Protein AF-A0A4Q0GNF5-F1 (afdb_monomer)

Structure (mmCIF, N/CA/C/O backbone):
data_AF-A0A4Q0GNF5-F1
#
_entry.id   AF-A0A4Q0GNF5-F1
#
loop_
_atom_site.group_PDB
_atom_site.id
_atom_site.type_symbol
_atom_site.label_atom_id
_atom_site.label_alt_id
_atom_site.label_comp_id
_atom_site.label_asym_id
_atom_site.label_entity_id
_atom_site.label_seq_id
_atom_site.pdbx_PDB_ins_code
_atom_site.Cartn_x
_atom_site.Cartn_y
_atom_site.Cartn_z
_atom_site.occupancy
_atom_site.B_iso_or_equiv
_atom_site.auth_seq_id
_atom_site.auth_comp_id
_atom_site.auth_asym_id
_atom_site.auth_atom_id
_atom_site.pdbx_PDB_model_num
ATOM 1 N N . MET A 1 1 ? -13.062 8.912 23.525 1.00 71.19 1 MET A N 1
ATOM 2 C CA . MET A 1 1 ? -13.287 7.565 24.125 1.00 71.19 1 MET A CA 1
ATOM 3 C C . MET A 1 1 ? -13.137 6.534 23.005 1.00 71.19 1 MET A C 1
ATOM 5 O O . MET A 1 1 ? -12.887 6.979 21.900 1.00 71.19 1 MET A O 1
ATOM 9 N N . ILE A 1 2 ? -13.186 5.216 23.223 1.00 82.38 2 ILE A N 1
ATOM 10 C CA . ILE A 1 2 ? -13.257 4.243 22.108 1.00 82.38 2 ILE A CA 1
ATOM 11 C C . ILE A 1 2 ? -14.501 3.389 22.321 1.00 82.38 2 ILE A C 1
ATOM 13 O O . ILE A 1 2 ? -14.718 2.904 23.429 1.00 82.38 2 ILE A O 1
ATOM 17 N N . VAL A 1 3 ? -15.296 3.213 21.270 1.00 86.94 3 VAL A N 1
ATOM 18 C CA . VAL A 1 3 ? -16.500 2.385 21.259 1.00 86.94 3 VAL A CA 1
ATOM 19 C C . VAL A 1 3 ? -16.115 0.982 20.806 1.00 86.94 3 VAL A C 1
ATOM 21 O O . VAL A 1 3 ? -15.904 0.719 19.624 1.00 86.94 3 VAL A O 1
ATOM 24 N N . SER A 1 4 ? -15.997 0.063 21.762 1.00 87.56 4 SER A N 1
ATOM 25 C CA . SER A 1 4 ? -15.534 -1.305 21.508 1.00 87.56 4 SER A CA 1
ATOM 26 C C . SER A 1 4 ? -16.387 -2.083 20.502 1.00 87.56 4 SER A C 1
ATOM 28 O O . SER A 1 4 ? -15.878 -2.989 19.848 1.00 87.56 4 SER A O 1
ATOM 30 N N . GLU A 1 5 ? -17.680 -1.779 20.408 1.00 88.12 5 GLU A N 1
ATOM 31 C CA . GLU A 1 5 ? -18.618 -2.418 19.478 1.00 88.12 5 GLU A CA 1
ATOM 32 C C . GLU A 1 5 ? -18.287 -2.075 18.022 1.00 88.12 5 GLU A C 1
ATOM 34 O O . GLU A 1 5 ? -18.010 -2.979 17.238 1.00 88.12 5 GLU A O 1
ATOM 39 N N . ARG A 1 6 ? -18.109 -0.785 17.714 1.00 88.44 6 ARG A N 1
ATOM 40 C CA . ARG A 1 6 ? -17.700 -0.296 16.385 1.00 88.44 6 ARG A CA 1
ATOM 41 C C . ARG A 1 6 ? -16.369 -0.876 15.916 1.00 88.44 6 ARG A C 1
ATOM 43 O O . ARG A 1 6 ? -16.176 -1.155 14.736 1.00 88.44 6 ARG A O 1
ATOM 50 N N . VAL A 1 7 ? -15.436 -1.094 16.847 1.00 88.19 7 VAL A N 1
ATOM 51 C CA . VAL A 1 7 ? -14.163 -1.766 16.539 1.00 88.19 7 VAL A CA 1
ATOM 52 C C . VAL A 1 7 ? -14.411 -3.219 16.112 1.00 88.19 7 VAL A C 1
ATOM 54 O O . VAL A 1 7 ? -13.799 -3.668 15.147 1.00 88.19 7 VAL A O 1
ATOM 57 N N . ARG A 1 8 ? -15.304 -3.956 16.793 1.00 89.88 8 ARG A N 1
ATOM 58 C CA . ARG A 1 8 ? -15.639 -5.346 16.423 1.00 89.88 8 ARG A CA 1
ATOM 59 C C . ARG A 1 8 ? -16.335 -5.420 15.069 1.00 89.88 8 ARG A C 1
ATOM 61 O O . ARG A 1 8 ? -15.969 -6.276 14.271 1.00 89.88 8 ARG A O 1
ATOM 68 N N . GLU A 1 9 ? -17.282 -4.526 14.804 1.00 90.44 9 GLU A N 1
ATOM 69 C CA . GLU A 1 9 ? -17.991 -4.456 13.520 1.00 90.44 9 GLU A CA 1
ATOM 70 C C . GLU A 1 9 ? -17.011 -4.256 12.362 1.00 90.44 9 GLU A C 1
ATOM 72 O O . GLU A 1 9 ? -16.958 -5.071 11.443 1.00 90.44 9 GLU A O 1
ATOM 77 N N . ARG A 1 10 ? -16.122 -3.259 12.463 1.00 90.81 10 ARG A N 1
ATOM 78 C CA . ARG A 1 10 ? -15.108 -3.011 11.427 1.00 90.81 10 ARG A CA 1
ATOM 79 C C . ARG A 1 10 ? -14.115 -4.155 11.266 1.00 90.81 10 ARG A C 1
ATOM 81 O O . ARG A 1 10 ? -13.662 -4.425 10.158 1.00 90.81 10 ARG A O 1
ATOM 88 N N . MET A 1 11 ? -13.762 -4.842 12.350 1.00 89.25 11 MET A N 1
ATOM 89 C CA . MET A 1 11 ? -12.922 -6.038 12.263 1.00 89.25 11 MET A CA 1
ATOM 90 C C . MET A 1 11 ? -13.590 -7.150 11.449 1.00 89.25 11 MET A C 1
ATOM 92 O O . MET A 1 11 ? -12.907 -7.805 10.663 1.00 89.25 11 MET A O 1
ATOM 96 N N . VAL A 1 12 ? -14.902 -7.342 11.612 1.00 90.94 12 VAL A N 1
ATOM 97 C CA . VAL A 1 12 ? -15.678 -8.321 10.838 1.00 90.94 12 VAL A CA 1
ATOM 98 C C . VAL A 1 12 ? -15.742 -7.908 9.370 1.00 90.94 12 VAL A C 1
ATOM 100 O O . VAL A 1 12 ? -15.433 -8.721 8.503 1.00 90.94 12 VAL A O 1
ATOM 103 N N . GLU A 1 13 ? -16.054 -6.645 9.084 1.00 87.69 13 GLU A N 1
ATOM 104 C CA . GLU A 1 13 ? -16.176 -6.138 7.710 1.00 87.69 13 GLU A CA 1
ATOM 105 C C . GLU A 1 13 ? -14.861 -6.192 6.922 1.00 87.69 13 GLU A C 1
ATOM 107 O O . GLU A 1 13 ? -14.859 -6.496 5.731 1.00 87.69 13 GLU A O 1
ATOM 112 N N . VAL A 1 14 ? -13.724 -5.931 7.575 1.00 86.94 14 VAL A N 1
ATOM 113 C CA . VAL A 1 14 ? -12.394 -5.991 6.940 1.00 86.94 14 VAL A CA 1
ATOM 114 C C . VAL A 1 14 ? -11.791 -7.408 7.003 1.00 86.94 14 VAL A C 1
ATOM 116 O O . VAL A 1 14 ? -10.759 -7.670 6.386 1.00 86.94 14 VAL A O 1
ATOM 119 N N . GLY A 1 15 ? -12.426 -8.346 7.714 1.00 88.88 15 GLY A N 1
ATOM 120 C CA . GLY A 1 15 ? -11.967 -9.733 7.836 1.00 88.88 15 GLY A CA 1
ATOM 121 C C . GLY A 1 15 ? -10.697 -9.903 8.679 1.00 88.88 15 GLY A C 1
ATOM 122 O O . GLY A 1 15 ? -9.898 -10.804 8.425 1.00 88.88 15 GLY A O 1
ATOM 123 N N . LEU A 1 16 ? -10.474 -9.037 9.672 1.00 89.75 16 LEU A N 1
ATOM 124 C CA . LEU A 1 16 ? -9.286 -9.066 10.530 1.00 89.75 16 LEU A CA 1
ATOM 125 C C . LEU A 1 16 ? -9.584 -9.694 11.896 1.00 89.75 16 LEU A C 1
ATOM 127 O O . LEU A 1 16 ? -10.492 -9.283 12.614 1.00 89.75 16 LEU A O 1
ATOM 131 N N . SER A 1 17 ? -8.746 -10.649 12.312 1.00 92.31 17 SER A N 1
ATOM 132 C CA . SER A 1 17 ? -8.757 -11.167 13.687 1.00 92.31 1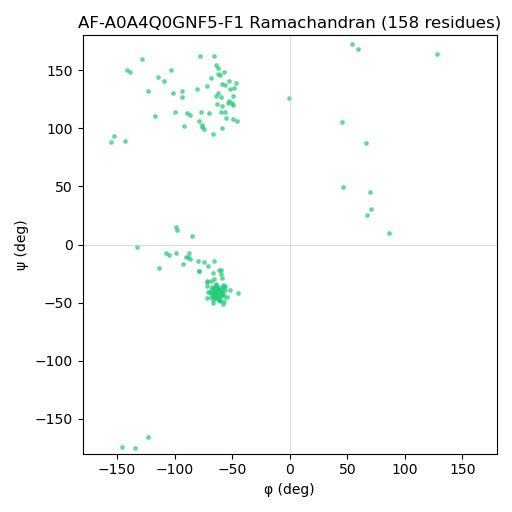7 SER A CA 1
ATOM 133 C C . SER A 1 17 ? -8.067 -10.200 14.662 1.00 92.31 17 SER A C 1
ATOM 135 O O . SER A 1 17 ? -7.277 -9.346 14.257 1.00 92.31 17 SER A O 1
ATOM 137 N N . GLN A 1 18 ? -8.306 -10.348 15.973 1.00 90.06 18 GLN A N 1
ATOM 138 C CA . GLN A 1 18 ? -7.646 -9.508 16.995 1.00 90.06 18 GLN A CA 1
ATOM 139 C C . GLN A 1 18 ? -6.119 -9.625 16.939 1.00 90.06 18 GLN A C 1
ATOM 141 O O . GLN A 1 18 ? -5.411 -8.632 17.100 1.00 90.06 18 GLN A O 1
ATOM 146 N N . SER A 1 19 ? -5.614 -10.836 16.702 1.00 90.25 19 SER A N 1
ATOM 147 C CA . SER A 1 19 ? -4.182 -11.120 16.596 1.00 90.25 19 SER A CA 1
ATOM 148 C C . SER A 1 19 ? -3.572 -10.492 15.346 1.00 90.25 19 SER A C 1
ATOM 150 O O . SER A 1 19 ? -2.468 -9.957 15.408 1.00 90.25 19 SER A O 1
ATOM 152 N N . GLU A 1 20 ? -4.301 -10.517 14.230 1.00 90.81 20 GLU A N 1
ATOM 153 C CA . GLU A 1 20 ? -3.869 -9.905 12.974 1.00 90.81 20 GLU A CA 1
ATOM 154 C C . GLU A 1 20 ? -3.849 -8.375 13.080 1.00 90.81 20 GLU A C 1
ATOM 156 O O . GLU A 1 20 ? -2.851 -7.742 12.740 1.00 90.81 20 GLU A O 1
ATOM 161 N N . LEU A 1 21 ? -4.896 -7.778 13.659 1.00 89.75 21 LEU A N 1
ATOM 162 C CA . LEU A 1 21 ? -4.938 -6.343 13.943 1.00 89.75 21 LEU A CA 1
ATOM 163 C C . LEU A 1 21 ? -3.780 -5.919 14.860 1.00 89.75 21 LEU A C 1
ATOM 165 O O . LEU A 1 21 ? -3.119 -4.915 14.603 1.00 89.75 21 LEU A O 1
ATOM 169 N N . ALA A 1 22 ? -3.494 -6.697 15.907 1.00 90.25 22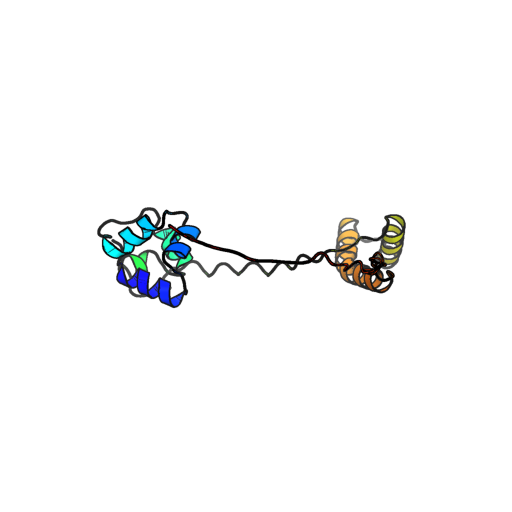 ALA A N 1
ATOM 170 C CA . ALA A 1 22 ? -2.396 -6.417 16.827 1.00 90.25 22 ALA A CA 1
ATOM 171 C C . ALA A 1 22 ? -1.033 -6.396 16.114 1.00 90.25 22 ALA A C 1
ATOM 173 O O . ALA A 1 22 ? -0.245 -5.469 16.316 1.00 90.25 22 ALA A O 1
ATOM 174 N N . ARG A 1 23 ? -0.786 -7.377 15.234 1.00 90.75 23 ARG A N 1
ATOM 175 C CA . ARG A 1 23 ? 0.434 -7.463 14.417 1.00 90.75 23 ARG A CA 1
ATOM 176 C C . ARG A 1 23 ? 0.582 -6.257 13.493 1.00 90.75 23 ARG A C 1
ATOM 178 O O . ARG A 1 23 ? 1.640 -5.636 13.493 1.00 90.75 23 ARG A O 1
ATOM 185 N N . ARG A 1 24 ? -0.479 -5.882 12.771 1.00 87.81 24 ARG A N 1
ATOM 186 C CA . ARG A 1 24 ? -0.461 -4.754 11.820 1.00 87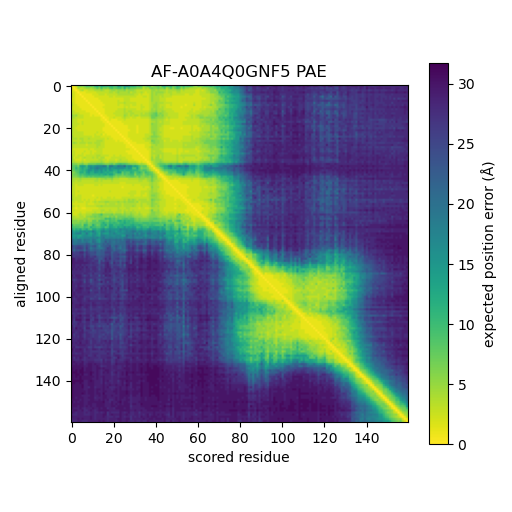.81 24 ARG A CA 1
ATOM 187 C C . ARG A 1 24 ? -0.277 -3.395 12.492 1.00 87.81 24 ARG A C 1
ATOM 189 O O . ARG A 1 24 ? 0.438 -2.540 11.984 1.00 87.81 24 ARG A O 1
ATOM 196 N N . VAL A 1 25 ? -0.875 -3.214 13.668 1.00 89.06 25 VAL A N 1
ATOM 197 C CA . VAL A 1 25 ? -0.756 -1.982 14.467 1.00 89.06 25 VAL A CA 1
ATOM 198 C C . VAL A 1 25 ? 0.565 -1.928 15.260 1.00 89.06 25 VAL A C 1
ATOM 200 O O . VAL A 1 25 ? 0.939 -0.873 15.778 1.00 89.06 25 VAL A O 1
ATOM 203 N N . GLY A 1 26 ? 1.290 -3.046 15.387 1.00 88.81 26 GLY A N 1
ATOM 204 C CA . GLY A 1 26 ? 2.521 -3.122 16.179 1.00 88.81 26 GLY A CA 1
ATOM 205 C C . GLY A 1 26 ? 2.255 -3.024 17.686 1.00 88.81 26 GLY A C 1
ATOM 206 O O . GLY A 1 26 ? 2.897 -2.252 18.408 1.00 88.81 26 GLY A O 1
ATOM 207 N N . VAL A 1 27 ? 1.247 -3.749 18.173 1.00 87.94 27 VAL A N 1
ATOM 208 C CA . VAL A 1 27 ? 0.922 -3.885 19.601 1.00 87.94 27 VAL A CA 1
ATOM 209 C C . VAL A 1 27 ? 0.806 -5.352 19.987 1.00 87.94 27 VAL A C 1
ATOM 211 O O . VAL A 1 27 ? 0.562 -6.218 19.153 1.00 87.94 27 VAL A O 1
ATOM 214 N N . ALA A 1 28 ? 0.941 -5.643 21.277 1.00 87.94 28 ALA A N 1
ATOM 215 C CA . ALA A 1 28 ? 0.656 -6.977 21.778 1.00 87.94 28 ALA A CA 1
ATOM 216 C C . ALA A 1 28 ? -0.856 -7.267 21.685 1.00 87.94 28 ALA A C 1
ATOM 218 O O . ALA A 1 28 ? -1.682 -6.393 21.956 1.00 87.94 28 ALA A O 1
ATOM 219 N N . GLN A 1 29 ? -1.236 -8.507 21.365 1.00 88.56 29 GLN A N 1
ATOM 220 C CA . GLN A 1 29 ? -2.644 -8.930 21.306 1.00 88.56 29 GLN A CA 1
ATOM 221 C C . GLN A 1 29 ? -3.449 -8.591 22.585 1.00 88.56 29 GLN A C 1
ATOM 223 O O . GLN A 1 29 ? -4.579 -8.114 22.450 1.00 88.56 29 GLN A O 1
ATOM 228 N N . PRO A 1 30 ? -2.903 -8.713 23.819 1.00 88.94 30 PRO A N 1
ATOM 229 C CA . PRO A 1 30 ? -3.617 -8.302 25.031 1.00 88.94 30 PRO A CA 1
ATOM 230 C C . PRO A 1 30 ? -4.003 -6.817 25.058 1.00 88.94 30 PRO A C 1
ATOM 232 O O . PRO A 1 30 ? -4.964 -6.446 25.728 1.00 88.94 30 PRO A O 1
ATOM 235 N N . THR A 1 31 ? -3.282 -5.952 24.337 1.00 86.75 31 THR A N 1
ATOM 236 C CA . THR A 1 31 ? -3.630 -4.532 24.194 1.00 86.75 31 THR A CA 1
ATOM 237 C C . THR A 1 31 ? -4.930 -4.366 23.411 1.00 86.75 31 THR A C 1
ATOM 239 O O . THR A 1 31 ? -5.796 -3.606 23.839 1.00 86.75 31 THR A O 1
ATOM 242 N N . ILE A 1 32 ? -5.098 -5.111 22.312 1.00 88.44 32 ILE A N 1
ATOM 243 C CA . ILE A 1 32 ? -6.343 -5.129 21.530 1.00 88.44 32 ILE A CA 1
ATOM 244 C C . ILE A 1 32 ? -7.479 -5.741 22.353 1.00 88.44 32 ILE A C 1
ATOM 246 O O . ILE A 1 32 ? -8.566 -5.174 22.414 1.00 88.44 32 ILE A O 1
ATOM 250 N N . TYR A 1 33 ? -7.215 -6.832 23.078 1.00 88.50 33 TYR A N 1
ATOM 251 C CA . TYR A 1 33 ? -8.208 -7.435 23.967 1.00 88.50 33 TYR A CA 1
ATOM 252 C C . TYR A 1 33 ? -8.716 -6.437 25.020 1.00 88.50 33 TYR A C 1
ATOM 254 O O . TYR A 1 33 ? -9.923 -6.257 25.174 1.00 88.50 33 TYR A O 1
ATOM 262 N N . LYS A 1 34 ? -7.813 -5.730 25.714 1.00 85.81 34 LYS A N 1
ATOM 263 C CA . LYS A 1 34 ? -8.185 -4.695 26.695 1.00 85.81 34 LYS A CA 1
ATOM 264 C C . LYS A 1 34 ? -8.948 -3.540 26.054 1.00 85.81 34 LYS A C 1
ATOM 266 O O . LYS A 1 34 ? -9.875 -3.016 26.664 1.00 85.81 34 LYS A O 1
ATOM 271 N N . LEU A 1 35 ? -8.595 -3.158 24.829 1.00 85.44 35 LEU A N 1
ATOM 272 C CA . LEU A 1 35 ? -9.310 -2.125 24.085 1.00 85.44 35 LEU A CA 1
ATOM 273 C C . LEU A 1 35 ? -10.764 -2.536 23.807 1.00 85.44 35 LEU A C 1
ATOM 275 O O . LEU A 1 35 ? -11.662 -1.722 23.958 1.00 85.44 35 LEU A O 1
ATOM 279 N N . LEU A 1 36 ? -11.022 -3.809 23.510 1.00 85.88 36 LEU A N 1
ATOM 280 C CA . LEU A 1 36 ? -12.372 -4.311 23.235 1.00 85.88 36 LEU A CA 1
ATOM 281 C C . LEU A 1 36 ? -13.234 -4.552 24.489 1.00 85.88 36 LEU A C 1
ATOM 283 O O . LEU A 1 36 ? -14.463 -4.574 24.391 1.00 85.88 36 LEU A O 1
ATOM 287 N N . HIS A 1 37 ? -12.625 -4.751 25.661 1.00 83.38 37 HIS A N 1
ATOM 288 C CA . HIS A 1 37 ? -13.351 -5.124 26.888 1.00 83.38 37 HIS A CA 1
ATOM 289 C C . HIS A 1 37 ? -13.330 -4.047 27.980 1.00 83.38 37 HIS A C 1
ATOM 291 O O . HIS A 1 37 ? -14.162 -4.071 28.880 1.00 83.38 37 HIS A O 1
ATOM 297 N N . THR A 1 38 ? -12.381 -3.110 27.937 1.00 72.81 38 THR A N 1
ATOM 298 C CA . THR A 1 38 ? -12.096 -2.195 29.057 1.00 72.81 38 THR A CA 1
ATOM 299 C C . THR A 1 38 ? -11.968 -0.731 28.624 1.00 72.81 38 THR A C 1
ATOM 301 O O . THR A 1 38 ? -11.759 0.136 29.474 1.00 72.81 38 THR A O 1
ATOM 304 N N . ALA A 1 39 ? -12.075 -0.401 27.331 1.00 62.59 39 ALA A N 1
ATOM 305 C CA . ALA A 1 39 ? -11.799 0.954 26.856 1.00 62.59 39 ALA A CA 1
ATOM 306 C C . ALA A 1 39 ? -12.807 1.999 27.371 1.00 62.59 39 ALA A C 1
ATOM 308 O O . ALA A 1 39 ? -13.840 2.265 26.773 1.00 62.59 39 ALA A O 1
ATOM 309 N N . LYS A 1 40 ? -12.441 2.665 28.471 1.00 59.41 40 LYS A N 1
ATOM 310 C CA . LYS A 1 40 ? -12.979 3.971 28.890 1.00 59.41 40 LYS A CA 1
ATOM 311 C C . LYS A 1 40 ? -11.969 5.112 28.693 1.00 59.41 40 LYS A C 1
ATOM 313 O O . LYS A 1 40 ? -12.320 6.277 28.841 1.00 59.41 40 LYS A O 1
ATOM 318 N N . LYS A 1 41 ? -10.719 4.792 28.333 1.00 61.41 41 LYS A N 1
ATOM 319 C CA . LYS A 1 41 ? -9.637 5.745 28.030 1.00 61.41 41 LYS A CA 1
ATOM 320 C C . LYS A 1 41 ? -9.231 5.641 26.559 1.00 61.41 41 LYS A C 1
ATOM 322 O O . LYS A 1 41 ? -9.258 4.555 25.987 1.00 61.41 41 LYS A O 1
ATOM 327 N N . GLY A 1 42 ? -8.878 6.777 25.955 1.00 62.12 42 GLY A N 1
ATOM 328 C CA . GLY A 1 42 ? -8.371 6.827 24.583 1.00 62.12 42 GLY A CA 1
ATOM 329 C C . GLY A 1 42 ? -7.060 6.049 24.433 1.00 62.12 42 GLY A C 1
ATOM 330 O O . GLY A 1 42 ? -6.257 5.988 25.363 1.00 62.12 42 GLY A O 1
ATOM 331 N N . SER A 1 43 ? -6.850 5.448 23.263 1.00 70.31 43 SER A N 1
ATOM 332 C CA . SER A 1 43 ? -5.575 4.830 22.892 1.00 70.31 43 SER A CA 1
ATOM 333 C C . SER A 1 43 ? -4.732 5.848 22.133 1.00 70.31 43 SER A C 1
ATOM 335 O O . SER A 1 43 ? -5.209 6.435 21.163 1.00 70.31 43 SER A 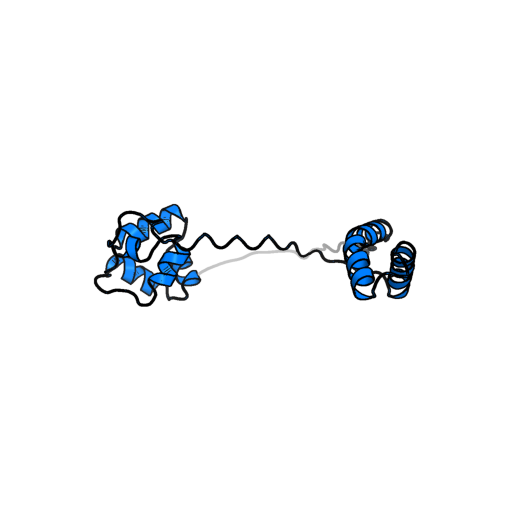O 1
ATOM 337 N N . THR A 1 44 ? -3.459 6.007 22.499 1.00 77.44 44 THR A N 1
ATOM 338 C CA . THR A 1 44 ? -2.503 6.810 21.712 1.00 77.44 44 THR A CA 1
ATOM 339 C C . THR A 1 44 ? -2.328 6.272 20.290 1.00 77.44 44 THR A C 1
ATOM 341 O O . THR A 1 44 ? -1.973 7.022 19.388 1.00 77.44 44 THR A O 1
ATOM 344 N N . LYS A 1 45 ? -2.638 4.989 20.065 1.00 82.94 45 LYS A N 1
ATOM 345 C CA . LYS A 1 45 ? -2.545 4.302 18.769 1.00 82.94 45 LYS A CA 1
ATOM 346 C C . LYS A 1 45 ? -3.884 4.201 18.025 1.00 82.94 45 LYS A C 1
ATOM 348 O O . LYS A 1 45 ? -3.994 3.417 17.087 1.00 82.94 45 LYS A O 1
ATOM 353 N N . LEU A 1 46 ? -4.903 4.972 18.420 1.00 85.69 46 LEU A N 1
ATOM 354 C CA . LEU A 1 46 ? -6.230 4.930 17.786 1.00 85.69 46 LEU A CA 1
ATOM 355 C C . LEU A 1 46 ? -6.173 5.202 16.273 1.00 85.69 46 LEU A C 1
ATOM 357 O O . LEU A 1 46 ? -6.846 4.524 15.507 1.00 85.69 46 LEU A O 1
ATOM 361 N N . HIS A 1 47 ? -5.320 6.131 15.843 1.00 86.12 47 HIS A N 1
ATOM 362 C CA . HIS A 1 47 ? -5.113 6.454 14.430 1.00 86.12 47 HIS A CA 1
ATOM 363 C C . HIS A 1 47 ? -4.573 5.269 13.610 1.00 86.12 47 HIS A C 1
ATOM 365 O O . HIS A 1 47 ? -5.027 5.041 12.492 1.00 86.12 47 HIS A O 1
ATOM 371 N N . LEU A 1 48 ? -3.659 4.471 14.174 1.00 87.50 48 LEU A N 1
ATOM 372 C CA . LEU A 1 48 ? -3.144 3.264 13.518 1.00 87.50 48 LEU A CA 1
ATOM 373 C C . LEU A 1 48 ? -4.220 2.183 13.419 1.00 87.50 48 LEU A C 1
ATOM 375 O O . LEU A 1 48 ? -4.365 1.556 12.378 1.00 87.50 48 LEU A O 1
ATOM 379 N N . ILE A 1 49 ? -5.001 1.997 14.486 1.00 88.31 49 ILE A N 1
ATOM 380 C CA . ILE A 1 49 ? -6.112 1.037 14.502 1.00 88.31 49 ILE A CA 1
ATOM 381 C C . ILE A 1 49 ? -7.150 1.413 13.441 1.00 88.31 49 ILE A C 1
ATOM 383 O O . ILE A 1 49 ? -7.552 0.559 12.659 1.00 88.31 49 ILE A O 1
ATOM 387 N N . ALA A 1 50 ? -7.538 2.689 13.376 1.00 89.06 50 ALA A N 1
ATOM 388 C CA . ALA A 1 50 ? -8.481 3.193 12.382 1.00 89.06 50 ALA A CA 1
ATOM 389 C C . ALA A 1 50 ? -7.996 2.937 10.946 1.00 89.06 50 ALA A C 1
ATOM 391 O O . ALA A 1 50 ? -8.767 2.462 10.115 1.00 89.06 50 ALA A O 1
ATOM 392 N N . ARG A 1 51 ? -6.699 3.148 10.678 1.00 87.06 51 ARG A N 1
ATOM 393 C CA . ARG A 1 51 ? -6.092 2.880 9.367 1.00 87.06 51 ARG A CA 1
ATOM 394 C C . ARG A 1 51 ? -6.211 1.412 8.958 1.00 87.06 51 ARG A C 1
ATOM 396 O O . ARG A 1 51 ? -6.634 1.125 7.843 1.00 87.06 51 ARG A O 1
ATOM 403 N N . GLU A 1 52 ? -5.856 0.490 9.849 1.00 89.50 52 GLU A N 1
ATOM 404 C CA . GLU A 1 52 ? -5.925 -0.948 9.553 1.00 89.50 52 GLU A CA 1
ATOM 405 C C . GLU A 1 52 ? -7.374 -1.441 9.414 1.00 89.50 52 GLU A C 1
ATOM 407 O O . GLU A 1 52 ? -7.656 -2.317 8.600 1.00 89.50 52 GLU A O 1
ATOM 412 N N . LEU A 1 53 ? -8.309 -0.830 10.149 1.00 88.06 53 LEU A N 1
ATOM 413 C CA . LEU A 1 53 ? -9.749 -1.095 10.064 1.00 88.06 53 LEU A CA 1
ATOM 414 C C . LEU A 1 53 ? -10.463 -0.306 8.954 1.00 88.06 53 LEU A C 1
ATOM 416 O O . LEU A 1 53 ? -11.695 -0.343 8.868 1.00 88.06 53 LEU A O 1
ATOM 420 N N . ARG A 1 54 ? -9.699 0.399 8.105 1.00 86.06 54 ARG A N 1
ATOM 421 C CA . ARG A 1 54 ? -10.198 1.220 6.991 1.00 86.06 54 ARG A CA 1
ATOM 422 C C . ARG A 1 54 ? -11.363 2.115 7.417 1.00 86.06 54 ARG A C 1
ATOM 424 O O . ARG A 1 54 ? -12.431 2.061 6.826 1.00 86.06 54 ARG A O 1
ATOM 431 N N . THR A 1 55 ? -11.193 2.837 8.514 1.00 88.81 55 THR A N 1
ATOM 432 C CA . THR A 1 55 ? -12.206 3.733 9.080 1.00 88.81 55 THR A CA 1
ATOM 433 C C . THR A 1 55 ? -11.518 4.939 9.713 1.00 88.81 55 THR A C 1
ATOM 435 O O . THR A 1 55 ? -10.297 5.100 9.614 1.00 88.81 55 THR A O 1
ATOM 438 N N . THR A 1 56 ? -12.279 5.795 10.386 1.00 88.06 56 THR A N 1
ATOM 439 C CA . THR A 1 56 ? -11.767 6.998 11.032 1.00 88.06 56 THR A CA 1
ATOM 440 C C . THR A 1 56 ? -11.648 6.830 12.548 1.00 88.06 56 THR A C 1
ATOM 442 O O . THR A 1 56 ? -12.429 6.111 13.180 1.00 88.06 56 THR A O 1
ATOM 445 N N . PRO A 1 57 ? -10.686 7.519 13.190 1.00 88.00 57 PRO A N 1
ATOM 446 C CA . PRO A 1 57 ? -10.635 7.606 14.646 1.00 88.00 57 PRO A CA 1
ATOM 447 C C . PRO A 1 57 ? -11.931 8.155 15.248 1.00 88.00 57 PRO A C 1
ATOM 449 O O . PRO A 1 57 ? -12.333 7.678 16.304 1.00 88.00 57 PRO A O 1
ATOM 452 N N . ALA A 1 58 ? -12.577 9.104 14.557 1.00 85.31 58 ALA A N 1
ATOM 453 C CA . ALA A 1 58 ? -13.831 9.733 14.966 1.00 85.31 58 ALA A CA 1
ATOM 454 C C . ALA A 1 58 ? -15.000 8.732 14.987 1.00 85.31 58 ALA A C 1
ATOM 456 O O . ALA A 1 58 ? -15.801 8.723 15.921 1.00 85.31 58 ALA A O 1
ATOM 457 N N . TYR A 1 59 ? -15.068 7.832 14.000 1.00 87.06 59 TYR A N 1
ATOM 458 C CA . TYR A 1 59 ? -16.054 6.753 13.997 1.00 87.06 59 TYR A CA 1
ATOM 459 C C . TYR A 1 59 ? -15.815 5.793 15.164 1.00 87.06 59 TYR A C 1
ATOM 461 O O . TYR A 1 59 ? -16.734 5.476 15.921 1.00 87.06 59 TYR A O 1
ATOM 469 N N . LEU A 1 60 ? -14.559 5.385 15.379 1.00 86.25 60 LEU A N 1
ATOM 470 C CA . LEU A 1 60 ? -14.196 4.493 16.483 1.00 86.25 60 LEU A CA 1
ATOM 471 C C . LEU A 1 60 ? -14.373 5.135 17.865 1.00 86.25 60 LEU A C 1
ATOM 473 O O . LEU A 1 60 ? -14.531 4.409 18.848 1.00 86.25 60 LEU A O 1
ATOM 477 N N . SER A 1 61 ? -14.327 6.464 17.973 1.00 85.81 61 SER A N 1
ATOM 478 C CA . SER A 1 61 ? -14.524 7.179 19.234 1.00 85.81 61 SER A CA 1
ATOM 479 C C . SER A 1 61 ? -15.978 7.522 19.544 1.00 85.81 61 SER A C 1
ATOM 481 O O . SER A 1 61 ? -16.257 7.880 20.692 1.00 85.81 61 SER A O 1
ATOM 483 N N . GLY A 1 62 ? -16.890 7.347 18.582 1.00 83.75 62 GLY A N 1
ATOM 484 C CA . GLY A 1 62 ? -18.300 7.715 18.721 1.00 83.75 62 GLY A CA 1
ATOM 485 C C . GLY A 1 62 ? -18.602 9.175 18.377 1.00 83.75 62 GLY A C 1
ATOM 486 O O . GLY A 1 62 ? -19.695 9.641 18.667 1.00 83.75 62 GLY A O 1
ATOM 487 N N . GLU A 1 63 ? -17.643 9.910 17.811 1.00 83.19 63 GLU A N 1
ATOM 488 C CA . GLU A 1 63 ? -17.794 11.332 17.462 1.00 83.19 63 GLU A CA 1
ATOM 489 C C . GLU A 1 63 ? -18.576 11.543 16.157 1.00 83.19 63 GLU A C 1
ATOM 491 O O . GLU A 1 63 ? -19.151 12.607 15.950 1.00 83.19 63 GLU A O 1
ATOM 496 N N . THR A 1 64 ? -18.610 10.533 15.286 1.00 82.50 64 THR A N 1
ATOM 497 C CA . THR A 1 64 ? -19.395 10.522 14.044 1.00 82.50 64 THR A CA 1
ATOM 498 C C . THR A 1 64 ? -19.985 9.139 13.806 1.00 82.50 64 THR A C 1
ATOM 500 O O . THR A 1 64 ? -19.384 8.139 14.198 1.00 82.50 64 THR A O 1
ATOM 503 N N . ASP A 1 65 ? -21.138 9.070 13.147 1.00 81.06 65 ASP A N 1
ATOM 504 C CA . ASP A 1 65 ? -21.741 7.815 12.677 1.00 81.06 65 ASP A CA 1
ATOM 505 C C . ASP A 1 65 ? -21.294 7.440 11.260 1.00 81.06 65 ASP A C 1
ATOM 507 O O . ASP A 1 65 ? -21.519 6.317 10.822 1.00 81.06 65 ASP A O 1
ATOM 511 N N . ASP A 1 66 ? -20.621 8.354 10.560 1.00 77.12 66 ASP A N 1
ATOM 512 C CA . ASP A 1 66 ? -20.081 8.110 9.227 1.00 77.12 66 ASP A CA 1
ATOM 513 C C . ASP A 1 66 ? -18.646 7.534 9.327 1.00 77.12 66 ASP A C 1
ATOM 515 O O . ASP A 1 66 ? -17.732 8.231 9.797 1.00 77.12 66 ASP A O 1
ATOM 519 N N . PRO A 1 67 ? -18.428 6.264 8.923 1.00 70.38 67 PRO A N 1
ATOM 520 C CA . PRO A 1 67 ? -17.132 5.591 9.003 1.00 70.38 67 PRO A CA 1
ATOM 521 C C . PRO A 1 67 ? -16.099 6.117 8.001 1.00 70.38 67 PRO A C 1
ATOM 523 O O . PRO A 1 67 ? -14.901 5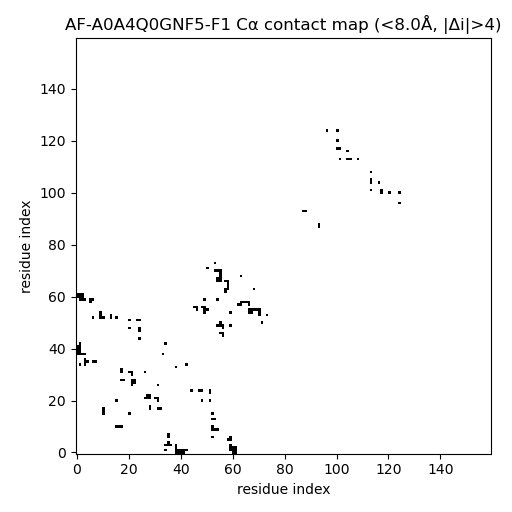.895 8.220 1.00 70.38 67 PRO A O 1
ATOM 526 N N . ASP A 1 68 ? -16.548 6.815 6.955 1.00 71.94 68 ASP A N 1
ATOM 527 C CA . ASP A 1 68 ? -15.739 7.317 5.844 1.00 71.94 68 ASP A CA 1
ATOM 528 C C . ASP A 1 68 ? -15.489 8.831 5.935 1.00 71.94 68 ASP A C 1
ATOM 530 O O . ASP A 1 68 ? -14.642 9.369 5.214 1.00 71.94 68 ASP A O 1
ATOM 534 N N . LEU A 1 69 ? -16.157 9.522 6.865 1.00 66.38 69 LEU A N 1
ATOM 535 C CA . LEU A 1 69 ? -15.993 10.953 7.111 1.00 66.38 69 LEU A CA 1
ATOM 536 C C . LEU A 1 69 ? -14.535 11.288 7.470 1.00 66.38 69 LEU A C 1
ATOM 538 O O . LEU A 1 69 ? -14.102 11.129 8.612 1.00 66.38 69 LEU A O 1
ATOM 542 N N . ASN A 1 70 ? -13.781 11.794 6.491 1.00 61.66 70 ASN A N 1
ATOM 543 C CA . ASN A 1 70 ? -12.336 12.052 6.562 1.00 61.66 70 ASN A CA 1
ATOM 544 C C . ASN A 1 70 ? -11.452 10.795 6.670 1.00 61.66 70 ASN A C 1
ATOM 546 O O . ASN A 1 70 ? -10.335 10.870 7.195 1.00 61.66 70 ASN A O 1
ATOM 550 N N . ALA A 1 71 ? -11.910 9.636 6.186 1.00 60.84 71 ALA A N 1
ATOM 551 C CA . ALA A 1 71 ? -11.027 8.486 6.038 1.00 60.84 71 ALA A CA 1
ATOM 552 C C . ALA A 1 71 ? -9.913 8.845 5.036 1.00 60.84 71 ALA A C 1
ATOM 554 O O . ALA A 1 71 ? -10.210 9.369 3.958 1.00 60.84 71 ALA A O 1
ATOM 555 N N . PRO A 1 72 ? -8.625 8.608 5.361 1.00 60.72 72 PRO A N 1
ATOM 556 C CA . PRO A 1 72 ? -7.570 8.784 4.375 1.00 60.72 72 PRO A CA 1
ATOM 557 C C . PRO A 1 72 ? -7.903 7.909 3.160 1.00 60.72 72 PRO A C 1
ATOM 559 O O . PRO A 1 72 ? -8.333 6.765 3.353 1.00 60.72 72 PRO A O 1
ATOM 562 N N . PRO A 1 73 ? -7.731 8.422 1.926 1.00 62.84 73 PRO A N 1
ATOM 563 C CA . PRO A 1 73 ? -8.048 7.658 0.731 1.00 62.84 73 PRO A CA 1
ATOM 564 C C . PRO A 1 73 ? -7.328 6.308 0.806 1.00 62.84 73 PRO A C 1
ATOM 566 O O . PRO A 1 73 ? -6.188 6.264 1.293 1.00 62.84 73 PRO A O 1
ATOM 569 N N . PRO A 1 74 ? -7.973 5.203 0.382 1.00 60.84 74 PRO A N 1
ATOM 570 C CA . PRO A 1 74 ? -7.329 3.900 0.381 1.00 60.84 74 PRO A CA 1
ATOM 571 C C . PRO A 1 74 ? -5.979 4.050 -0.316 1.00 60.84 74 PRO A C 1
ATOM 573 O O . PRO A 1 74 ? -5.920 4.519 -1.453 1.00 60.84 74 PRO A O 1
ATOM 576 N N . GLN A 1 75 ? -4.891 3.717 0.392 1.00 62.28 75 GLN A N 1
ATOM 577 C CA . GLN A 1 75 ? -3.573 3.678 -0.232 1.00 62.28 75 GLN A CA 1
ATOM 578 C C . GLN A 1 75 ? -3.715 2.789 -1.467 1.00 62.28 75 GLN A C 1
ATOM 580 O O . GLN A 1 75 ? -4.187 1.655 -1.309 1.00 62.28 75 GLN A O 1
ATOM 585 N N . PRO A 1 76 ? -3.388 3.282 -2.676 1.00 61.38 76 PRO A N 1
ATOM 586 C CA . PRO A 1 76 ? -3.438 2.440 -3.855 1.00 61.38 76 PRO A CA 1
ATOM 587 C C . PRO A 1 76 ? -2.588 1.215 -3.539 1.00 61.38 76 PRO A C 1
ATOM 589 O O . PRO A 1 76 ? -1.430 1.354 -3.137 1.00 61.38 76 PRO A O 1
ATOM 592 N N . ALA A 1 77 ? -3.198 0.028 -3.616 1.00 59.41 77 ALA A N 1
ATOM 593 C CA . ALA A 1 77 ? -2.468 -1.217 -3.461 1.00 59.41 77 ALA A CA 1
ATOM 594 C C . ALA A 1 77 ? -1.261 -1.116 -4.393 1.00 59.41 77 ALA A C 1
ATOM 596 O O . ALA A 1 77 ? -1.443 -0.872 -5.589 1.00 59.41 77 ALA A O 1
ATOM 597 N N . ALA A 1 78 ? -0.048 -1.192 -3.833 1.00 58.03 78 ALA A N 1
ATOM 598 C CA . ALA A 1 78 ? 1.156 -1.166 -4.645 1.00 58.03 78 ALA A CA 1
ATOM 599 C C . ALA A 1 78 ? 0.949 -2.188 -5.772 1.00 58.03 78 ALA A C 1
ATOM 601 O O . ALA A 1 78 ? 0.524 -3.312 -5.468 1.00 58.03 78 ALA A O 1
ATOM 602 N N . PRO A 1 79 ? 1.136 -1.804 -7.049 1.00 61.09 79 PRO A N 1
ATOM 603 C CA . PRO A 1 79 ? 0.922 -2.729 -8.148 1.00 61.09 79 PRO A CA 1
ATOM 604 C C . PRO A 1 79 ? 1.725 -3.997 -7.844 1.00 61.09 79 PRO A C 1
ATOM 606 O O . PRO A 1 79 ? 2.871 -3.872 -7.395 1.00 61.09 79 PRO A O 1
ATOM 609 N N . PRO A 1 80 ? 1.138 -5.199 -7.997 1.00 60.00 80 PRO A N 1
ATOM 610 C CA . PRO A 1 80 ? 1.848 -6.432 -7.708 1.00 60.00 80 PRO A CA 1
ATOM 611 C C . PRO A 1 80 ? 3.134 -6.441 -8.534 1.00 60.00 80 PRO A C 1
ATOM 613 O O . PRO A 1 80 ? 3.101 -6.543 -9.760 1.00 60.00 80 PRO A O 1
ATOM 616 N N . MET A 1 81 ? 4.275 -6.269 -7.865 1.00 52.16 81 MET A N 1
ATOM 617 C CA . MET A 1 81 ? 5.574 -6.360 -8.511 1.00 52.16 81 MET A CA 1
ATOM 618 C C . MET A 1 81 ? 5.844 -7.838 -8.762 1.00 52.16 81 MET A C 1
ATOM 620 O O . MET A 1 81 ? 6.224 -8.579 -7.857 1.00 52.16 81 MET A O 1
ATOM 624 N N . ILE A 1 82 ? 5.606 -8.278 -9.995 1.00 63.41 82 ILE A N 1
ATOM 625 C CA . ILE A 1 82 ? 5.993 -9.610 -10.449 1.00 63.41 82 ILE A CA 1
ATOM 626 C C . ILE A 1 82 ? 7.502 -9.572 -10.707 1.00 63.41 82 ILE A C 1
ATOM 628 O O . ILE A 1 82 ? 7.960 -9.049 -11.720 1.00 63.41 82 ILE A O 1
ATOM 632 N N . LEU A 1 83 ? 8.287 -10.094 -9.766 1.00 61.75 83 LEU A N 1
ATOM 633 C CA . LEU A 1 83 ? 9.726 -10.289 -9.936 1.00 61.75 83 LEU A CA 1
ATOM 634 C C . LEU A 1 83 ? 9.945 -11.520 -10.824 1.00 61.75 83 LEU A C 1
ATOM 636 O O . LEU A 1 83 ? 9.786 -12.653 -10.376 1.00 61.75 83 LEU A O 1
ATOM 640 N N . MET A 1 84 ? 10.270 -11.299 -12.097 1.00 59.53 84 MET A N 1
ATOM 641 C CA . MET A 1 84 ? 10.613 -12.361 -13.043 1.00 59.53 84 MET A CA 1
ATOM 642 C C . MET A 1 84 ? 12.136 -12.549 -13.060 1.00 59.53 84 MET A C 1
ATOM 644 O O . MET A 1 84 ? 12.872 -11.584 -13.265 1.00 59.53 84 MET A O 1
ATOM 648 N N . SER A 1 85 ? 12.628 -13.772 -12.857 1.00 53.22 85 SER A N 1
ATOM 649 C CA . SER A 1 85 ? 14.059 -14.074 -12.987 1.00 53.22 85 SER A CA 1
ATOM 650 C C . SER A 1 85 ? 14.477 -13.998 -14.458 1.00 53.22 85 SER A C 1
ATOM 652 O O . SER A 1 85 ? 14.041 -14.812 -15.270 1.00 53.22 85 SER A O 1
ATOM 654 N N . VAL A 1 86 ? 15.321 -13.024 -14.813 1.00 56.69 86 VAL A N 1
ATOM 655 C CA . VAL A 1 86 ? 15.904 -12.900 -16.159 1.00 56.69 86 VAL A CA 1
ATOM 656 C C . VAL A 1 86 ? 17.315 -13.472 -16.123 1.00 56.69 86 VAL A C 1
ATOM 658 O O . VAL A 1 86 ? 18.191 -12.913 -15.465 1.00 56.69 86 VAL A O 1
ATOM 661 N N . ASN A 1 87 ? 17.549 -14.572 -16.839 1.00 68.12 87 ASN A N 1
ATOM 662 C CA . ASN A 1 87 ? 18.907 -15.037 -17.087 1.00 68.12 87 ASN A CA 1
ATOM 663 C C . ASN A 1 87 ? 19.505 -14.177 -18.208 1.00 68.12 87 ASN A C 1
ATOM 665 O O . ASN A 1 87 ? 19.086 -14.283 -19.362 1.00 68.12 87 ASN A O 1
ATOM 669 N N . LEU A 1 88 ? 20.420 -13.269 -17.865 1.00 71.25 88 LEU A N 1
ATOM 670 C CA . LEU A 1 88 ? 21.041 -12.394 -18.857 1.00 71.25 88 LEU A CA 1
ATOM 671 C C . LEU A 1 88 ? 22.011 -13.202 -19.734 1.00 71.25 88 LEU A C 1
ATOM 673 O O . LEU A 1 88 ? 22.798 -13.994 -19.210 1.00 71.25 88 LEU A O 1
ATOM 677 N N . PRO A 1 89 ? 21.996 -12.999 -21.062 1.00 71.88 89 PRO A N 1
ATOM 678 C CA . PRO A 1 89 ? 22.978 -13.612 -21.944 1.00 71.88 89 PRO A CA 1
ATOM 679 C C . PRO A 1 89 ? 24.383 -13.052 -21.651 1.00 71.88 89 PRO A C 1
ATOM 681 O O . PRO A 1 89 ? 24.513 -11.976 -21.057 1.00 71.88 89 PRO A O 1
ATOM 684 N N . PRO A 1 90 ? 25.455 -13.735 -22.092 1.00 80.19 90 PRO A N 1
ATOM 685 C CA . PRO A 1 90 ? 26.816 -13.247 -21.898 1.00 80.19 90 PRO A CA 1
ATOM 686 C C . PRO A 1 90 ? 26.996 -11.849 -22.505 1.00 80.19 90 PRO A C 1
ATOM 688 O O . PRO A 1 90 ? 26.412 -11.532 -23.543 1.00 80.19 90 PRO A O 1
ATOM 691 N N . GLU A 1 91 ? 27.862 -11.038 -21.892 1.00 79.94 91 GLU A N 1
ATOM 692 C CA . GLU A 1 91 ? 28.071 -9.611 -22.198 1.00 79.94 91 GLU A CA 1
ATOM 693 C C . GLU A 1 91 ? 28.154 -9.304 -23.702 1.00 79.94 91 GLU A C 1
ATOM 695 O O . GLU A 1 91 ? 27.548 -8.356 -24.196 1.00 79.94 91 GLU A O 1
ATOM 700 N N . ARG A 1 92 ? 28.847 -10.153 -24.467 1.00 76.75 92 ARG A N 1
ATOM 701 C CA . ARG A 1 92 ? 29.021 -9.989 -25.918 1.00 76.75 92 ARG A CA 1
ATOM 702 C C . ARG A 1 92 ? 27.715 -10.095 -26.704 1.00 76.75 92 ARG A C 1
ATOM 704 O O . ARG A 1 92 ? 27.535 -9.377 -27.685 1.00 76.75 92 ARG A O 1
ATOM 711 N N . ALA A 1 93 ? 26.827 -11.002 -26.309 1.00 73.88 93 ALA A N 1
ATOM 712 C CA . ALA A 1 93 ? 25.525 -11.162 -26.949 1.00 73.88 93 ALA A CA 1
ATOM 713 C C . ALA A 1 93 ? 24.617 -9.971 -26.614 1.00 73.88 93 ALA A C 1
ATOM 715 O O . ALA A 1 93 ? 23.973 -9.419 -27.506 1.00 73.88 93 ALA A O 1
ATOM 716 N N . LEU A 1 94 ? 24.661 -9.512 -25.361 1.00 81.75 94 LEU A N 1
ATOM 717 C CA . LEU A 1 94 ? 23.939 -8.324 -24.916 1.00 81.75 94 LEU A CA 1
ATOM 718 C C . LEU A 1 94 ? 24.410 -7.059 -25.657 1.00 81.75 94 LEU A C 1
ATOM 720 O O . LEU A 1 94 ? 23.593 -6.297 -26.169 1.00 81.75 94 LEU A O 1
ATOM 724 N N . ALA A 1 95 ? 25.725 -6.875 -25.799 1.00 80.56 95 ALA A N 1
ATOM 725 C CA . ALA A 1 95 ? 26.309 -5.758 -26.538 1.00 80.56 95 ALA A CA 1
ATOM 726 C C . ALA A 1 95 ? 25.891 -5.756 -28.018 1.00 80.56 95 ALA A C 1
ATOM 728 O O . ALA A 1 95 ? 25.518 -4.714 -28.552 1.00 80.56 95 ALA A O 1
ATOM 729 N N . ARG A 1 96 ? 25.889 -6.921 -28.684 1.00 79.44 96 ARG A N 1
ATOM 730 C CA . ARG A 1 96 ? 25.430 -7.044 -30.081 1.00 79.44 96 ARG A CA 1
ATOM 731 C C . ARG A 1 96 ? 23.952 -6.690 -30.242 1.00 79.44 96 ARG A C 1
ATOM 733 O O . ARG A 1 96 ? 23.603 -6.007 -31.201 1.00 79.44 96 ARG A O 1
ATOM 740 N N . MET A 1 97 ? 23.103 -7.104 -29.301 1.00 80.38 97 MET A N 1
ATOM 741 C CA . MET A 1 97 ? 21.691 -6.710 -29.287 1.00 80.38 97 MET A CA 1
ATOM 742 C C . MET A 1 97 ? 21.550 -5.190 -29.145 1.00 80.38 97 MET A C 1
ATOM 744 O O . MET A 1 97 ? 20.821 -4.568 -29.915 1.00 80.38 97 MET A O 1
ATOM 748 N N . PHE A 1 98 ? 22.273 -4.577 -28.204 1.00 82.00 98 PHE A N 1
ATOM 749 C CA . PHE A 1 98 ? 22.234 -3.128 -28.009 1.00 82.00 98 PHE A CA 1
ATOM 750 C C . PHE A 1 98 ?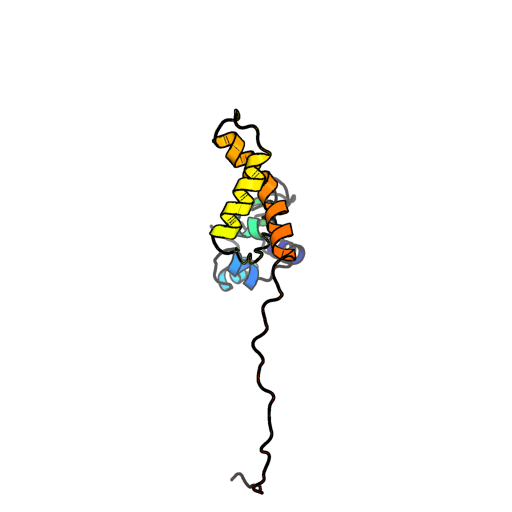 22.691 -2.350 -29.239 1.00 82.00 98 PHE A C 1
ATOM 752 O O . PHE A 1 98 ? 22.053 -1.361 -29.586 1.00 82.00 98 PHE A O 1
ATOM 759 N N . ILE A 1 99 ? 23.729 -2.818 -29.937 1.00 82.75 99 ILE A N 1
ATOM 760 C CA . ILE A 1 99 ? 24.162 -2.232 -31.212 1.00 82.75 99 ILE A CA 1
ATOM 761 C C . ILE A 1 99 ? 23.014 -2.247 -32.233 1.00 82.75 99 ILE A C 1
ATOM 763 O O . ILE A 1 99 ? 22.761 -1.232 -32.876 1.00 82.75 99 ILE A O 1
ATOM 767 N N . GLY A 1 100 ? 22.281 -3.359 -32.345 1.00 80.75 100 GLY A N 1
ATOM 768 C CA . GLY A 1 100 ? 21.118 -3.460 -33.233 1.00 80.75 100 GLY A CA 1
ATOM 769 C C . GLY A 1 100 ? 19.975 -2.513 -32.850 1.00 80.75 100 GLY A C 1
ATOM 770 O O . GLY A 1 100 ? 19.405 -1.854 -33.715 1.00 80.75 100 GLY A O 1
ATOM 771 N N . LEU A 1 101 ? 19.669 -2.391 -31.555 1.00 82.31 101 LEU A N 1
ATOM 772 C CA . LEU A 1 101 ? 18.623 -1.483 -31.067 1.00 82.31 101 LEU A CA 1
ATOM 773 C C . LEU A 1 101 ? 18.994 -0.003 -31.256 1.00 82.31 101 LEU A C 1
ATOM 775 O O . LEU A 1 101 ? 18.123 0.805 -31.580 1.00 82.31 101 LEU A O 1
ATOM 779 N N . LEU A 1 102 ? 20.275 0.339 -31.087 1.00 82.56 102 LEU A N 1
ATOM 780 C CA . LEU A 1 102 ? 20.810 1.686 -31.305 1.00 82.56 102 LEU A CA 1
ATOM 781 C C . LEU A 1 102 ? 20.884 2.054 -32.791 1.00 82.56 102 LEU A C 1
ATOM 783 O O . LEU A 1 102 ? 20.672 3.213 -33.127 1.00 82.56 102 LEU A O 1
ATOM 787 N N . ALA A 1 103 ? 21.107 1.090 -33.691 1.00 81.88 103 ALA A N 1
ATOM 788 C CA . ALA A 1 103 ? 21.122 1.337 -35.136 1.00 81.88 103 ALA A CA 1
ATOM 789 C C . ALA A 1 103 ? 19.776 1.864 -35.679 1.00 81.88 103 ALA A C 1
ATOM 791 O O . ALA A 1 103 ? 19.742 2.492 -36.733 1.00 81.88 103 ALA A O 1
ATOM 792 N N . GLY A 1 104 ? 18.673 1.624 -34.957 1.00 74.50 104 GLY A N 1
ATOM 793 C CA . GLY A 1 104 ? 17.335 2.140 -35.268 1.00 74.50 104 GLY A CA 1
ATOM 794 C C . GLY A 1 104 ? 16.932 3.402 -34.493 1.00 74.50 104 GLY A C 1
ATOM 795 O O . GLY A 1 104 ? 15.740 3.722 -34.445 1.00 74.50 104 GLY A O 1
ATOM 796 N N . ILE A 1 105 ? 17.866 4.069 -33.812 1.00 82.94 105 ILE A N 1
ATOM 797 C CA . ILE A 1 105 ? 17.642 5.329 -33.087 1.00 82.94 105 ILE A CA 1
ATOM 798 C C . ILE A 1 105 ? 18.354 6.455 -33.847 1.00 82.94 105 ILE A C 1
ATOM 800 O O . ILE A 1 105 ? 19.442 6.250 -34.380 1.00 82.94 105 ILE A O 1
ATOM 804 N N . ASP A 1 106 ? 17.729 7.635 -33.927 1.00 82.50 106 ASP A N 1
ATOM 805 C CA . ASP A 1 106 ? 18.326 8.794 -34.599 1.00 82.50 106 ASP A CA 1
ATOM 806 C C . ASP A 1 106 ? 19.669 9.159 -33.932 1.00 82.50 106 ASP A C 1
ATOM 808 O O . ASP A 1 106 ? 19.685 9.503 -32.745 1.00 82.50 106 ASP A O 1
ATOM 812 N N . PRO A 1 107 ? 20.801 9.122 -34.663 1.00 76.88 107 PRO A N 1
ATOM 813 C CA . PRO A 1 107 ? 22.111 9.449 -34.108 1.00 76.88 107 PRO A CA 1
ATOM 814 C C . PRO A 1 107 ? 22.244 10.917 -33.678 1.00 76.88 107 PRO A C 1
ATOM 816 O O . PRO A 1 107 ? 23.192 11.253 -32.970 1.00 76.88 107 PRO A O 1
ATOM 819 N N . LYS A 1 108 ? 21.326 11.797 -34.099 1.00 85.81 108 LYS A N 1
ATOM 820 C CA . LYS A 1 108 ? 21.292 13.211 -33.700 1.00 85.81 108 LYS A CA 1
ATOM 821 C C . LYS A 1 108 ? 20.533 13.459 -32.396 1.00 85.81 108 LYS A C 1
ATOM 823 O O . LYS A 1 108 ? 20.641 14.560 -31.857 1.00 85.81 108 LYS A O 1
ATOM 828 N N . ALA A 1 109 ? 19.781 12.477 -31.896 1.00 83.88 109 ALA A N 1
ATOM 829 C CA . ALA A 1 109 ? 19.076 12.590 -30.623 1.00 83.88 109 ALA A CA 1
ATOM 830 C C . ALA A 1 109 ? 20.068 12.770 -29.464 1.00 83.88 109 ALA A C 1
ATOM 832 O O . ALA A 1 109 ? 21.209 12.303 -29.527 1.00 83.88 109 ALA A O 1
ATOM 833 N N . SER A 1 110 ? 19.640 13.429 -28.387 1.00 88.06 110 SER A N 1
ATOM 834 C CA . SER A 1 110 ? 20.491 13.580 -27.200 1.00 88.06 110 SER A CA 1
ATOM 835 C C . SER A 1 110 ? 20.789 12.219 -26.561 1.00 88.06 110 SER A C 1
ATOM 837 O O . SER A 1 110 ? 20.014 11.275 -26.693 1.00 88.06 110 SER A O 1
ATOM 839 N N . ARG A 1 111 ? 21.903 12.092 -25.831 1.00 80.75 111 ARG A N 1
ATOM 840 C CA . ARG A 1 111 ? 22.271 10.822 -25.178 1.00 80.75 111 ARG A CA 1
ATOM 841 C C . ARG A 1 111 ? 21.181 10.316 -24.223 1.00 80.75 111 ARG A C 1
ATOM 843 O O . ARG A 1 111 ? 20.944 9.112 -24.161 1.00 80.75 111 ARG A O 1
ATOM 850 N N . ASP A 1 112 ? 20.506 11.231 -23.532 1.00 79.62 112 ASP A N 1
ATOM 851 C CA . ASP A 1 112 ? 19.408 10.914 -22.615 1.00 79.62 112 ASP A CA 1
ATOM 852 C C . ASP A 1 112 ? 18.171 10.419 -23.372 1.00 79.62 112 ASP A C 1
ATOM 854 O O . ASP A 1 112 ? 17.546 9.431 -22.990 1.00 79.62 112 ASP A O 1
ATOM 858 N N . GLU A 1 113 ? 17.855 11.048 -24.501 1.00 80.38 113 GLU A N 1
ATOM 859 C CA . GLU A 1 113 ? 16.763 10.634 -25.379 1.00 80.38 113 GLU A CA 1
ATOM 860 C C . GLU A 1 113 ? 17.041 9.270 -26.025 1.00 80.38 113 GLU A C 1
ATOM 862 O O . GLU A 1 113 ? 16.172 8.398 -26.036 1.00 80.38 113 GLU A O 1
ATOM 867 N N . GLN A 1 114 ? 18.278 9.028 -26.467 1.00 84.06 114 GLN A N 1
ATOM 868 C CA . GLN A 1 114 ? 18.711 7.718 -26.957 1.00 84.06 114 GLN A CA 1
ATOM 869 C C . GLN A 1 114 ? 18.593 6.644 -25.863 1.00 84.06 114 GLN A C 1
ATOM 871 O O . GLN A 1 114 ? 18.130 5.537 -26.140 1.00 84.06 114 GLN A O 1
ATOM 876 N N . ALA A 1 115 ? 18.956 6.963 -24.616 1.00 83.75 115 ALA A N 1
ATOM 877 C CA . ALA A 1 115 ? 18.832 6.046 -23.484 1.00 83.75 115 ALA A CA 1
ATOM 878 C C . ALA A 1 115 ? 17.365 5.712 -23.163 1.00 83.75 115 ALA A C 1
ATOM 880 O O . ALA A 1 115 ? 17.037 4.547 -22.931 1.00 83.75 115 ALA A O 1
ATOM 881 N N . LEU A 1 116 ? 16.469 6.703 -23.205 1.00 83.81 116 LEU A 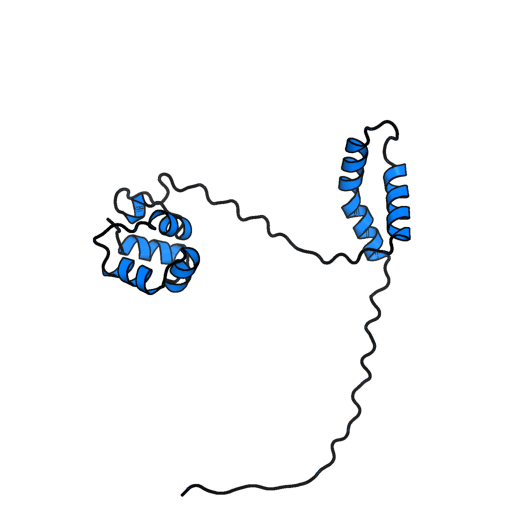N 1
ATOM 882 C CA . LEU A 1 116 ? 15.031 6.501 -23.006 1.00 83.81 116 LEU A CA 1
ATOM 883 C C . LEU A 1 116 ? 14.417 5.638 -24.113 1.00 83.81 116 LEU A C 1
ATOM 885 O O . LEU A 1 116 ? 13.671 4.701 -23.825 1.00 83.81 116 LEU A O 1
ATOM 889 N N . LEU A 1 117 ? 14.760 5.911 -25.372 1.00 83.62 117 LEU A N 1
ATOM 890 C CA . LEU A 1 117 ? 14.289 5.129 -26.516 1.00 83.62 117 LEU A CA 1
ATOM 891 C C . LEU A 1 117 ? 14.807 3.687 -26.474 1.00 83.62 117 LEU A C 1
ATOM 893 O O . LEU A 1 117 ? 14.073 2.753 -26.802 1.00 83.62 117 LEU A O 1
ATOM 897 N N . LEU A 1 118 ? 16.045 3.485 -26.018 1.00 84.06 118 LEU A N 1
ATOM 898 C CA . LEU A 1 118 ? 16.602 2.156 -25.793 1.00 84.06 118 LEU A CA 1
ATOM 899 C C . LEU A 1 118 ? 15.844 1.413 -24.682 1.00 84.06 118 LEU A C 1
ATOM 901 O O . LEU A 1 118 ? 15.459 0.259 -24.872 1.00 84.06 118 LEU A O 1
ATOM 905 N N . ALA A 1 119 ? 15.569 2.078 -23.556 1.00 84.31 119 ALA A N 1
ATOM 906 C CA . ALA A 1 119 ? 14.838 1.504 -22.426 1.00 84.31 119 ALA A CA 1
ATOM 907 C C . ALA A 1 119 ? 13.404 1.090 -22.791 1.00 84.31 119 ALA A C 1
ATOM 909 O O . ALA A 1 119 ? 12.943 0.034 -22.365 1.00 84.31 119 ALA A O 1
ATOM 910 N N . GLN A 1 120 ? 12.719 1.868 -23.631 1.00 83.69 120 GLN A N 1
ATOM 911 C CA . GLN A 1 120 ? 11.381 1.522 -24.123 1.00 83.69 120 GLN A CA 1
ATOM 912 C C . GLN A 1 120 ? 11.382 0.278 -25.026 1.00 83.69 120 GLN A C 1
ATOM 914 O O . GLN A 1 120 ? 10.400 -0.461 -25.061 1.00 83.69 120 GLN A O 1
ATOM 919 N N . ARG A 1 121 ? 12.479 0.023 -25.748 1.00 80.38 121 ARG A N 1
ATOM 920 C CA . ARG A 1 121 ? 12.605 -1.100 -26.696 1.00 80.38 121 ARG A CA 1
ATOM 921 C C . ARG A 1 121 ? 13.202 -2.366 -26.074 1.00 80.38 121 ARG A C 1
ATOM 923 O O . ARG A 1 121 ? 13.043 -3.456 -26.625 1.00 80.38 121 ARG A O 1
ATOM 930 N N . LEU A 1 122 ? 13.847 -2.240 -24.916 1.00 81.81 122 LEU A N 1
ATOM 931 C CA . LEU A 1 122 ? 14.483 -3.336 -24.186 1.00 81.81 122 LEU A CA 1
ATOM 932 C C . LEU A 1 122 ? 13.565 -4.535 -23.875 1.00 81.81 122 LEU A C 1
ATOM 934 O O . LEU A 1 122 ? 14.002 -5.661 -24.112 1.00 81.81 122 LEU A O 1
ATOM 938 N N . PRO A 1 123 ? 12.314 -4.365 -23.398 1.00 76.88 123 PRO A N 1
ATOM 939 C CA . PRO A 1 123 ? 11.441 -5.498 -23.070 1.00 76.88 123 PRO A CA 1
ATOM 940 C C . PRO A 1 123 ? 11.175 -6.425 -24.263 1.00 76.88 123 PRO A C 1
ATOM 942 O O . PRO A 1 123 ? 11.129 -7.647 -24.117 1.00 76.88 123 PRO A O 1
ATOM 945 N N . ILE A 1 124 ? 11.051 -5.842 -25.458 1.00 72.31 124 ILE A N 1
ATOM 946 C CA . ILE A 1 124 ? 10.829 -6.576 -26.707 1.00 72.31 124 ILE A CA 1
ATOM 947 C C . ILE A 1 124 ? 12.108 -7.323 -27.107 1.00 72.31 124 ILE A C 1
ATOM 949 O O . ILE A 1 124 ? 12.053 -8.518 -27.392 1.00 72.31 124 ILE A O 1
ATOM 953 N N . GLY A 1 125 ? 13.267 -6.655 -27.056 1.00 69.94 125 GLY A N 1
ATOM 954 C CA . GLY A 1 125 ? 14.559 -7.269 -27.392 1.00 69.94 125 GLY A CA 1
ATOM 955 C C . GLY A 1 125 ? 14.959 -8.412 -26.452 1.00 69.94 125 GLY A C 1
ATOM 956 O O . GLY A 1 125 ? 15.454 -9.445 -26.899 1.00 69.94 125 GLY A O 1
ATOM 957 N N . LEU A 1 126 ? 14.683 -8.276 -25.153 1.00 70.44 126 LEU A N 1
ATOM 958 C CA . LEU A 1 126 ? 14.959 -9.322 -24.164 1.00 70.44 126 LEU A CA 1
ATOM 959 C C . LEU A 1 126 ? 14.010 -10.522 -24.294 1.00 70.44 126 LEU A C 1
ATOM 961 O O . LEU A 1 126 ? 14.435 -11.653 -24.062 1.00 70.44 126 LEU A O 1
ATOM 965 N N . SER A 1 127 ? 12.757 -10.301 -24.705 1.00 70.31 127 SER A N 1
ATOM 966 C CA . SER A 1 127 ? 11.806 -11.393 -24.960 1.00 70.31 127 SER A CA 1
ATOM 967 C C . SER A 1 127 ? 12.250 -12.254 -26.148 1.00 70.31 127 SER A C 1
ATOM 969 O O . SER A 1 127 ? 12.273 -13.474 -26.038 1.00 70.31 127 SER A O 1
ATOM 971 N N . GLN A 1 128 ? 12.718 -11.626 -27.233 1.00 68.50 128 GLN A N 1
ATOM 972 C CA . GLN A 1 128 ? 13.242 -12.329 -28.414 1.00 68.50 128 GLN A CA 1
ATOM 973 C C . GLN A 1 128 ? 14.505 -13.151 -28.114 1.00 68.50 128 GLN A C 1
ATOM 975 O O . GLN A 1 128 ? 14.703 -14.212 -28.697 1.00 68.50 128 GLN A O 1
ATOM 980 N N . LEU A 1 129 ? 15.362 -12.682 -27.200 1.00 62.75 129 LEU A N 1
ATOM 981 C CA . LEU A 1 129 ? 16.536 -13.443 -26.762 1.00 62.75 129 LEU A CA 1
ATOM 982 C C . LEU A 1 129 ? 16.174 -14.635 -25.878 1.00 62.75 129 LEU A C 1
ATOM 984 O O . LEU A 1 129 ? 16.834 -15.665 -25.979 1.00 62.75 129 LEU A O 1
ATOM 988 N N . ARG A 1 130 ? 15.144 -14.518 -25.032 1.00 61.78 130 ARG A N 1
ATOM 989 C CA . ARG A 1 130 ? 14.680 -15.635 -24.198 1.00 61.78 130 ARG A CA 1
ATOM 990 C C . ARG A 1 130 ? 14.201 -16.809 -25.050 1.00 61.78 130 ARG A C 1
ATOM 992 O O . ARG A 1 130 ? 14.516 -17.943 -24.719 1.00 61.78 130 ARG A O 1
ATOM 999 N N . ASP A 1 131 ? 13.515 -16.525 -26.152 1.00 60.62 131 ASP A N 1
ATOM 1000 C CA . ASP A 1 131 ? 12.978 -17.548 -27.057 1.00 60.62 131 ASP A CA 1
ATOM 1001 C C . ASP A 1 131 ? 14.067 -18.217 -27.928 1.00 60.62 131 ASP A C 1
ATOM 1003 O O . ASP A 1 131 ? 13.833 -19.270 -28.514 1.00 60.62 131 ASP A O 1
ATOM 1007 N N . LEU A 1 132 ? 15.267 -17.622 -28.012 1.00 57.06 132 LEU A N 1
ATOM 1008 C CA . LEU A 1 132 ? 16.417 -18.131 -28.776 1.00 57.06 132 LEU A CA 1
ATOM 1009 C C . LEU A 1 132 ? 17.449 -18.886 -27.921 1.00 57.06 132 LEU A C 1
ATOM 1011 O O . LEU A 1 132 ? 18.409 -19.435 -28.468 1.00 57.06 132 LEU A O 1
ATOM 1015 N N . LEU A 1 133 ? 17.302 -18.891 -26.594 1.00 52.53 133 LEU A N 1
ATOM 1016 C CA . LEU A 1 133 ? 18.172 -19.661 -25.708 1.00 52.53 133 LEU A CA 1
ATOM 1017 C C . LEU A 1 133 ? 17.713 -21.129 -25.701 1.00 52.53 133 LEU A C 1
ATOM 1019 O O . LEU A 1 133 ? 16.517 -21.377 -25.564 1.00 52.53 133 LEU A O 1
ATOM 1023 N N . PRO A 1 134 ? 18.627 -22.110 -25.834 1.00 53.66 134 PRO A N 1
ATOM 1024 C CA . PRO A 1 134 ? 18.264 -23.507 -25.633 1.00 53.66 134 PRO A CA 1
ATOM 1025 C C . PRO A 1 134 ? 17.749 -23.709 -24.205 1.00 53.66 134 PRO A C 1
ATOM 1027 O O . PRO A 1 134 ? 18.247 -23.062 -23.275 1.00 53.66 134 PRO A O 1
ATOM 1030 N N . ASP A 1 135 ? 16.778 -24.614 -24.044 1.00 50.69 135 ASP A N 1
ATOM 1031 C CA . ASP A 1 135 ? 16.294 -25.028 -22.728 1.00 50.69 135 ASP A CA 1
ATOM 1032 C C . ASP A 1 135 ? 17.495 -25.365 -21.835 1.00 50.69 135 ASP A C 1
ATOM 1034 O O . ASP A 1 135 ? 18.432 -26.033 -22.297 1.00 50.69 135 ASP A O 1
ATOM 1038 N N . PRO A 1 136 ? 17.523 -24.892 -20.574 1.00 51.12 136 PRO A N 1
ATOM 1039 C CA . PRO A 1 136 ? 18.582 -25.272 -19.661 1.00 51.12 136 PRO A CA 1
ATOM 1040 C C . PRO A 1 136 ? 18.588 -26.796 -19.587 1.00 51.12 136 PRO A C 1
ATOM 1042 O O . PRO A 1 136 ? 17.617 -27.403 -19.134 1.00 51.12 136 PRO A O 1
ATOM 1045 N N . VAL A 1 137 ? 19.677 -27.401 -20.073 1.00 45.81 137 VAL A N 1
ATOM 1046 C CA . VAL A 1 137 ? 19.935 -28.835 -19.963 1.00 45.81 137 VAL A CA 1
ATOM 1047 C C . VAL A 1 137 ? 19.717 -29.189 -18.501 1.00 45.81 137 VAL A C 1
ATOM 1049 O O . VAL A 1 137 ? 20.472 -28.758 -17.628 1.00 45.81 137 VAL A O 1
ATOM 1052 N N . THR A 1 138 ? 18.621 -29.893 -18.228 1.00 46.72 138 THR A N 1
ATOM 1053 C CA . THR A 1 138 ? 18.342 -30.395 -16.889 1.00 46.72 138 THR A CA 1
ATOM 1054 C C . THR A 1 138 ? 19.472 -31.375 -16.598 1.00 46.72 138 THR A C 1
ATOM 1056 O O . THR A 1 138 ? 19.664 -32.285 -17.405 1.00 46.72 138 THR A O 1
ATOM 1059 N N . PRO A 1 139 ? 20.287 -31.185 -15.544 1.00 47.03 139 PRO A N 1
ATOM 1060 C CA . PRO A 1 139 ? 21.295 -32.171 -15.213 1.00 47.03 139 PRO A CA 1
ATOM 1061 C C . PRO A 1 139 ? 20.576 -33.488 -14.921 1.00 47.03 139 PRO A C 1
ATOM 1063 O O . PRO A 1 139 ? 19.775 -33.587 -13.985 1.00 47.03 139 PRO A O 1
ATOM 1066 N N . ASP A 1 140 ? 20.847 -34.439 -15.809 1.00 46.66 140 ASP A N 1
ATOM 1067 C CA . ASP A 1 140 ? 20.433 -35.831 -15.799 1.00 46.66 140 ASP A CA 1
ATOM 1068 C C . ASP A 1 140 ? 20.654 -36.386 -14.385 1.00 46.66 140 ASP A C 1
ATOM 1070 O O . ASP A 1 140 ? 21.789 -36.514 -13.921 1.00 46.66 140 ASP A O 1
ATOM 1074 N N . HIS A 1 141 ? 19.568 -36.591 -13.638 1.00 47.41 141 HIS A N 1
ATOM 1075 C CA . HIS A 1 141 ? 19.646 -37.321 -12.380 1.00 47.41 141 HIS A CA 1
ATOM 1076 C C . HIS A 1 141 ? 19.750 -38.794 -12.757 1.00 47.41 141 HIS A C 1
ATOM 1078 O O . HIS A 1 141 ? 18.777 -39.318 -13.305 1.00 47.41 141 HIS A O 1
ATOM 1084 N N . PRO A 1 142 ? 20.875 -39.477 -12.478 1.00 46.44 142 PRO A N 1
ATOM 1085 C CA . PRO A 1 142 ? 20.960 -40.889 -12.771 1.00 46.44 142 PRO A CA 1
ATOM 1086 C C . PRO A 1 142 ? 19.929 -41.623 -11.915 1.00 46.44 142 PRO A C 1
ATOM 1088 O O . PRO A 1 142 ? 19.812 -41.437 -10.700 1.00 46.44 142 PRO A O 1
ATOM 1091 N N . GLU A 1 143 ? 19.157 -42.414 -12.636 1.00 46.25 143 GLU A N 1
ATOM 1092 C CA . GLU A 1 143 ? 18.094 -43.302 -12.218 1.00 46.25 143 GLU A CA 1
ATOM 1093 C C . GLU A 1 143 ? 18.505 -44.167 -11.016 1.00 46.25 143 GLU A C 1
ATOM 1095 O O . GLU A 1 143 ? 19.625 -44.673 -10.919 1.00 46.25 143 GLU A O 1
ATOM 1100 N N . ARG A 1 144 ? 17.568 -44.331 -10.080 1.00 48.25 144 ARG A N 1
ATOM 1101 C CA . ARG A 1 144 ? 17.671 -45.264 -8.956 1.00 48.25 144 ARG A CA 1
ATOM 1102 C C . ARG A 1 144 ? 17.837 -46.690 -9.490 1.00 48.25 144 ARG A C 1
ATOM 1104 O O . ARG A 1 144 ? 16.967 -47.153 -10.216 1.00 48.25 144 ARG A O 1
ATOM 1111 N N . ALA A 1 145 ? 18.872 -47.393 -9.038 1.00 43.44 145 ALA A N 1
ATOM 1112 C CA . ALA A 1 145 ? 18.945 -48.847 -9.105 1.00 43.44 145 ALA A CA 1
ATOM 1113 C C . ALA A 1 145 ? 19.002 -49.415 -7.679 1.00 43.44 145 ALA A C 1
ATOM 1115 O O . ALA A 1 145 ? 19.948 -49.180 -6.927 1.00 43.44 145 ALA A O 1
ATOM 1116 N N . ASP A 1 146 ? 17.899 -50.068 -7.331 1.00 46.41 146 ASP A N 1
ATOM 1117 C CA . ASP A 1 146 ? 17.689 -51.158 -6.379 1.00 46.41 146 ASP A CA 1
ATOM 1118 C C . ASP A 1 146 ? 18.904 -51.711 -5.618 1.00 46.41 146 ASP A C 1
ATOM 1120 O O . ASP A 1 146 ? 19.825 -52.255 -6.221 1.00 46.41 146 ASP A O 1
ATOM 1124 N N . VAL A 1 147 ? 18.798 -51.732 -4.281 1.00 49.09 147 VAL A N 1
ATOM 1125 C CA . VAL A 1 147 ? 19.140 -52.921 -3.478 1.00 49.09 147 VAL A CA 1
ATOM 1126 C C . VAL A 1 147 ? 18.151 -53.009 -2.307 1.00 49.09 147 VAL A C 1
ATOM 1128 O O . VAL A 1 147 ? 18.364 -52.443 -1.235 1.00 49.09 147 VAL A O 1
ATOM 1131 N N . ASP A 1 148 ? 17.037 -53.696 -2.545 1.00 48.88 148 ASP A N 1
ATOM 1132 C CA . ASP A 1 148 ? 16.245 -54.352 -1.507 1.00 48.88 148 ASP A CA 1
ATOM 1133 C C . ASP A 1 148 ? 16.842 -55.750 -1.307 1.00 48.88 148 ASP A C 1
ATOM 1135 O O . ASP A 1 148 ? 16.767 -56.575 -2.213 1.00 48.88 148 ASP A O 1
ATOM 1139 N N . GLU A 1 149 ? 17.464 -56.023 -0.157 1.00 44.53 149 GLU A N 1
ATOM 1140 C CA . GLU A 1 149 ? 17.639 -57.409 0.287 1.00 44.53 149 GLU A CA 1
ATOM 1141 C C . GLU A 1 149 ? 17.736 -57.512 1.819 1.00 44.53 149 GLU A C 1
ATOM 1143 O O . GLU A 1 149 ? 18.778 -57.355 2.453 1.00 44.53 149 GLU A O 1
ATOM 1148 N N . ALA A 1 150 ? 16.569 -57.757 2.412 1.00 43.56 150 ALA A N 1
ATOM 1149 C CA . ALA A 1 150 ? 16.322 -58.814 3.389 1.00 43.56 150 ALA A CA 1
ATOM 1150 C C . ALA A 1 150 ? 17.333 -59.043 4.538 1.00 43.56 150 ALA A C 1
ATOM 1152 O O . ALA A 1 150 ? 18.299 -59.799 4.435 1.00 43.56 150 ALA A O 1
ATOM 1153 N N . ARG A 1 151 ? 16.930 -58.613 5.742 1.00 47.06 151 ARG A N 1
ATOM 1154 C CA . ARG A 1 151 ? 17.013 -59.451 6.958 1.00 47.06 151 ARG A CA 1
ATOM 1155 C C . ARG A 1 151 ? 15.969 -58.967 7.976 1.00 47.06 151 ARG A C 1
ATOM 1157 O O . ARG A 1 151 ? 16.152 -57.959 8.641 1.00 47.06 151 ARG A O 1
ATOM 1164 N N . ALA A 1 152 ? 14.745 -59.481 7.902 1.00 43.88 152 ALA A N 1
ATOM 1165 C CA . ALA A 1 152 ? 14.277 -60.640 8.671 1.00 43.88 152 ALA A CA 1
ATOM 1166 C C . ALA A 1 152 ? 14.194 -60.404 10.199 1.00 43.88 152 ALA A C 1
ATOM 1168 O O . ALA A 1 152 ? 15.120 -60.757 10.916 1.00 43.88 152 ALA A O 1
ATOM 1169 N N . MET A 1 153 ? 13.023 -59.885 10.623 1.00 51.12 153 MET A N 1
ATOM 1170 C CA . MET A 1 153 ? 12.147 -60.342 11.737 1.00 51.12 153 MET A CA 1
ATOM 1171 C C . MET A 1 153 ? 12.687 -60.398 13.200 1.00 51.12 153 MET A C 1
ATOM 1173 O O . MET A 1 153 ? 13.887 -60.449 13.420 1.00 51.12 153 MET A O 1
ATOM 1177 N N . PRO A 1 154 ? 11.828 -60.577 14.235 1.00 52.28 154 PRO A N 1
ATOM 1178 C CA . PRO A 1 154 ? 10.553 -59.900 14.541 1.00 52.28 154 PRO A CA 1
ATOM 1179 C C . PRO A 1 154 ? 10.363 -59.556 16.057 1.00 52.28 154 PRO A C 1
ATOM 1181 O O . PRO A 1 154 ? 10.754 -60.329 16.917 1.00 52.28 154 PRO A O 1
ATOM 1184 N N . HIS A 1 155 ? 9.652 -58.454 16.348 1.00 52.16 155 HIS A N 1
ATOM 1185 C CA . HIS A 1 155 ? 8.535 -58.297 17.324 1.00 52.16 155 HIS A CA 1
ATOM 1186 C C . HIS A 1 155 ? 8.675 -58.702 18.844 1.00 52.16 155 HIS A C 1
ATOM 1188 O O . HIS A 1 155 ? 9.740 -59.126 19.262 1.00 52.16 155 HIS A O 1
ATOM 1194 N N . PRO A 1 156 ? 7.688 -58.415 19.741 1.00 63.75 156 PRO A N 1
ATOM 1195 C CA . PRO A 1 156 ? 7.818 -57.457 20.863 1.00 63.75 156 PRO A CA 1
ATOM 1196 C C . PRO A 1 156 ? 7.539 -58.047 22.280 1.00 63.75 156 PRO A C 1
ATOM 1198 O O . PRO A 1 156 ? 7.433 -59.259 22.418 1.00 63.75 156 PRO A O 1
ATOM 1201 N N . GLU A 1 157 ? 7.360 -57.154 23.281 1.00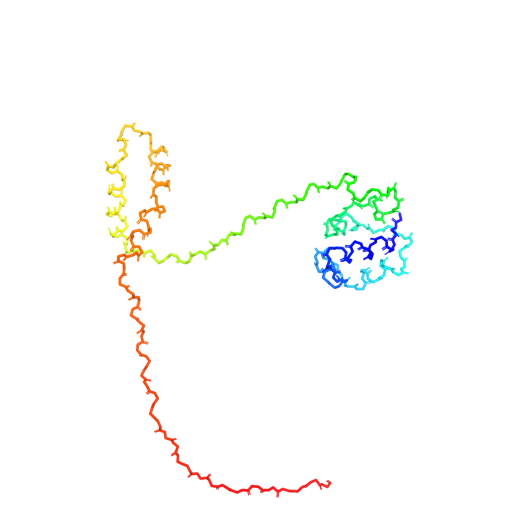 46.00 157 GLU A N 1
ATOM 1202 C CA . GLU A 1 157 ? 6.517 -57.226 24.519 1.00 46.00 157 GLU A CA 1
ATOM 1203 C C . GLU A 1 157 ? 7.259 -56.926 25.856 1.00 46.00 157 GLU A C 1
ATOM 1205 O O . GLU A 1 157 ? 8.485 -56.994 25.901 1.00 46.00 157 GLU A O 1
ATOM 1210 N N . PRO A 1 158 ? 6.566 -56.644 26.988 1.00 52.31 158 PRO A N 1
ATOM 1211 C CA . PRO A 1 158 ? 5.561 -55.600 27.201 1.00 52.31 158 PRO A CA 1
ATOM 1212 C C . PRO A 1 158 ? 5.794 -54.822 28.528 1.00 52.31 158 PRO A C 1
ATOM 1214 O O . PRO A 1 158 ? 6.758 -55.018 29.262 1.00 52.31 158 PRO A O 1
ATOM 1217 N N . ILE A 1 159 ? 4.855 -53.925 28.820 1.00 46.69 159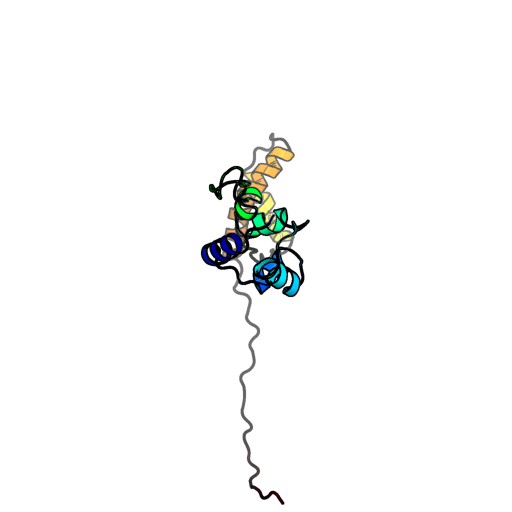 ILE A N 1
ATOM 1218 C CA . ILE A 1 159 ? 4.722 -53.076 30.011 1.00 46.69 159 ILE A CA 1
ATOM 1219 C C . ILE A 1 159 ? 4.621 -53.902 31.310 1.00 46.69 159 ILE A C 1
ATOM 1221 O O . ILE A 1 159 ? 3.843 -54.858 31.374 1.00 46.69 159 ILE A O 1
ATOM 1225 N N . ARG A 1 160 ? 5.306 -53.458 32.373 1.00 50.69 160 ARG A N 1
ATOM 1226 C CA . ARG A 1 160 ? 4.889 -53.668 33.768 1.00 50.69 160 ARG A CA 1
ATOM 1227 C C . ARG A 1 160 ? 5.294 -52.497 34.651 1.00 50.69 160 ARG A C 1
ATOM 1229 O O . ARG A 1 160 ? 6.438 -52.024 34.488 1.00 50.69 160 ARG A O 1
#

Mean predicted aligned error: 19.09 Å

Radius of gyration: 31.38 Å; Cα contacts (8 Å, |Δi|>4): 105; chains: 1; bounding box: 51×74×69 Å

Secondary structure (DSSP, 8-state):
---HHHHHHHHHHHT--HHHHHHHHTS-HHHHHHHHHH-SS--TTHHHHHHHTTS-HHHHHTS-S-SSTTPPPPPPPPP--------PPPHHHHHHHHHHHHHTS-TTS-HHHHHHHHHHHHHHHHHHHHTTSPP------PPP----------------

Solvent-accessible surface area (backbone atoms only — not comparable to full-atom values): 10139 Å² total; per-residue (Å²): 82,41,40,37,64,56,51,53,53,33,26,60,76,70,70,48,51,66,61,55,49,14,59,77,58,71,47,59,45,68,58,48,52,43,43,56,75,64,37,75,59,68,61,97,57,38,63,51,50,16,57,78,45,73,30,20,49,47,31,35,33,65,77,37,92,52,46,62,69,81,35,76,74,78,75,74,74,74,74,84,81,79,85,74,91,76,86,77,68,60,70,70,59,50,51,54,51,49,52,58,61,49,72,77,45,70,88,84,52,53,72,67,55,51,50,51,57,49,60,73,46,40,68,61,58,52,52,59,50,59,76,68,50,77,77,79,79,71,81,80,73,83,75,90,79,86,86,87,78,88,84,82,87,82,90,92,87,83,91,131

Foldseek 3Di:
DFDLVLLVVLCVVLVHDLCRLCVQLVHDSVVSVCCNPPPPDDDPSLQSSLLSSQFDSCCRRVVDVDRVVPRDPNDPDDPPPDDDDQDDDPPVVVVVLLVVQLVPDDPPDDPVVSVVSSVVCVVVSSVVVVVVDPDPPDPDDPDDDDDDDDDDDDDDDDDD

Nearest PDB structures (foldseek):
  1r69-assembly1_A  TM=9.294E-01  e=4.953E-03  Phage 434
  1sq8-assembly1_A  TM=8.547E-01  e=3.400E-03  Phage 434
  2cro-assembly1_A  TM=9.018E-01  e=6.480E-03  Phage 434
  1per-assembly1_L  TM=9.084E-01  e=6.480E-03  Phage 434
  1pra-assembly1_A  TM=8.951E-01  e=1.303E-02  Phage 434

Sequence (160 aa):
MIVSERVRERMVEVGLSQSELARRVGVAQPTIYKLLHTAKKGSTKLHLIARELRTTPAYLSGETDDPDLNAPPPQPAAPPMILMSVNLPPERALARMFIGLLAGIDPKASRDEQALLLAQRLPIGLSQLRDLLPDPVTPDHPERADVDEARAMPHPEPIR

pLDDT: mean 73.56, std 15.12, range [43.44, 92.31]